Protein AF-A0A180FX32-F1 (afdb_monomer_lite)

Foldseek 3Di:
DWQFFFFFDDPDDDDGDGDDDGDDPVCNVVVVVVCVVVSGTGDGDDPDDCVVVLNQDDDDDDDPDDPPPDDCPLLVQLCVVDPDDADPVLVVVLVVLCLLQDPPVQCVCVCPPPNNPSVVVVCVVVVHDPVVVSVVDSDRGDDPPDDPPNCVVVSVSSSCSSCVVVVVVVVVVVVVVVVVVPD

InterPro domains:
  IPR000330 SNF2, N-terminal domain [PF00176] (89-163)
  IPR027417 P-loop containing nucleoside triphosphate hydrolase [SSF52540] (73-163)
  IPR038718 SNF2-like, N-terminal domain superfamily [G3DSA:3.40.50.10810] (70-171)

Sequence (183 aa):
MKIKAFVVTLPGDQLELRGCVFSRHKNVSLVKNAFEAAHVELTPIWNYNPSLFFEIPHLTFNHVGDDGIAQEDWLAPALRQCWTNLKPHQLTALRFLRNNESPNNDPVLVWNHPINAWLHPLIHQAGINPTSNLMASRCRGSILADDMGLGKTLTTLAYILATNDAAVDYYWADWTHQSAATL

Secondary structure (DSSP, 8-state):
-PPPP-----SSS-----------GGGHHHHHHHHHHTT------TT--GGGTTT-----------------TTTHHHHHH-SSPPPHHHHHHHHHHHHHHSTT--HHHHHTSGGGTTHHHHHHHTT--HHHHHTT---------PPTTS-HHHHHHHHHHHTHHHHHHHHHHHHHHHHHTT-

Radius of gyration: 23.41 Å; chains: 1; bounding box: 74×32×56 Å

Organism: Puccinia triticina (isolate 1-1 / race 1 (BBBD)) (NCBI:txid630390)

Structure (mmCIF, N/CA/C/O backbone):
data_AF-A0A180FX32-F1
#
_entry.id   AF-A0A180FX32-F1
#
loop_
_atom_site.group_PDB
_atom_site.id
_atom_site.type_symbol
_atom_site.label_atom_id
_atom_site.label_alt_id
_atom_site.label_comp_id
_atom_site.label_asym_id
_atom_site.label_entity_id
_atom_site.label_seq_id
_atom_site.pdbx_PDB_ins_code
_atom_site.Cartn_x
_atom_site.Cartn_y
_atom_site.Cartn_z
_atom_site.occupancy
_atom_site.B_iso_or_equiv
_atom_site.auth_seq_id
_atom_site.auth_comp_id
_atom_site.auth_asym_id
_atom_site.auth_atom_id
_atom_site.pdbx_PDB_model_num
ATOM 1 N N . MET A 1 1 ? -16.092 9.683 5.309 1.00 36.22 1 MET A N 1
ATOM 2 C CA . MET A 1 1 ? -17.131 9.048 6.127 1.00 36.22 1 MET A CA 1
ATOM 3 C C . MET A 1 1 ? -16.538 7.829 6.796 1.00 36.22 1 MET A C 1
ATOM 5 O O . MET A 1 1 ? -15.943 6.99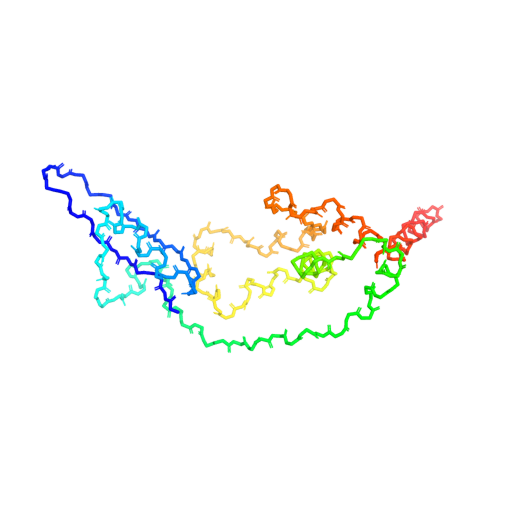2 6.131 1.00 36.22 1 MET A O 1
ATOM 9 N N . LYS A 1 2 ? -16.629 7.865 8.124 1.00 40.59 2 LYS A N 1
ATOM 10 C CA . LYS A 1 2 ? -15.973 7.043 9.142 1.00 40.59 2 LYS A CA 1
ATOM 11 C C . LYS A 1 2 ? -16.756 5.743 9.357 1.00 40.59 2 LYS A C 1
ATOM 13 O O . LYS A 1 2 ? -17.984 5.782 9.251 1.00 40.59 2 LYS A O 1
ATOM 18 N N . ILE A 1 3 ? -16.086 4.645 9.712 1.00 31.09 3 ILE A N 1
ATOM 19 C CA . ILE A 1 3 ? -16.775 3.517 10.350 1.00 31.09 3 ILE A CA 1
ATOM 20 C C . ILE A 1 3 ? -16.848 3.754 11.855 1.00 31.09 3 ILE A C 1
ATOM 22 O O . ILE A 1 3 ? -15.947 4.319 12.469 1.00 31.09 3 ILE A O 1
ATOM 26 N N . LYS A 1 4 ? -18.029 3.430 12.367 1.00 51.41 4 LYS A N 1
ATOM 27 C CA . LYS A 1 4 ? -18.572 3.721 13.685 1.00 51.41 4 LYS A CA 1
ATOM 28 C C . LYS A 1 4 ? -18.379 2.483 14.572 1.00 51.41 4 LYS A C 1
ATOM 30 O O . LYS A 1 4 ? -18.308 1.370 14.060 1.00 51.41 4 LYS A O 1
ATOM 35 N N . ALA A 1 5 ? -18.288 2.703 15.877 1.00 36.97 5 ALA A N 1
ATOM 36 C CA . ALA A 1 5 ? -18.379 1.667 16.907 1.00 36.97 5 ALA A CA 1
ATOM 37 C C . ALA A 1 5 ? -19.844 1.397 17.234 1.00 36.97 5 ALA A C 1
ATOM 39 O O . ALA A 1 5 ? -20.673 2.244 16.912 1.00 36.97 5 ALA A O 1
ATOM 40 N N . PHE A 1 6 ? -20.126 0.213 17.776 1.00 52.12 6 PHE A N 1
ATOM 41 C CA . PHE A 1 6 ? -21.312 -0.541 17.417 1.00 52.12 6 PHE A CA 1
ATOM 42 C C . PHE A 1 6 ? -21.497 -1.743 18.394 1.00 52.12 6 PHE A C 1
ATOM 44 O O . PHE A 1 6 ? -20.582 -2.552 18.514 1.00 52.12 6 PHE A O 1
ATOM 51 N N . VAL A 1 7 ? -22.612 -1.802 19.148 1.00 39.22 7 VAL A N 1
ATOM 52 C CA . VAL A 1 7 ? -22.962 -2.807 20.185 1.00 39.22 7 VAL A CA 1
ATOM 53 C C . VAL A 1 7 ? -23.767 -3.942 19.562 1.00 39.22 7 VAL A C 1
ATOM 55 O O . VAL A 1 7 ? -24.756 -3.692 18.883 1.00 39.22 7 VAL A O 1
ATOM 58 N N . VAL A 1 8 ? -23.359 -5.178 19.840 1.00 37.59 8 VAL A N 1
ATOM 59 C CA . VAL A 1 8 ? -24.012 -6.396 19.355 1.00 37.59 8 VAL A CA 1
ATOM 60 C C . VAL A 1 8 ? -24.679 -7.080 20.536 1.00 37.59 8 VAL A C 1
ATOM 62 O O . VAL A 1 8 ? -23.991 -7.578 21.425 1.00 37.59 8 VAL A O 1
ATOM 65 N N . THR A 1 9 ? -26.009 -7.111 20.545 1.00 40.19 9 THR A N 1
ATOM 66 C CA . THR A 1 9 ? -26.794 -7.837 21.550 1.00 40.19 9 THR A CA 1
ATOM 67 C C . THR A 1 9 ? -27.300 -9.154 20.966 1.00 40.19 9 THR A C 1
ATOM 69 O O . THR A 1 9 ? -28.210 -9.163 20.142 1.00 40.19 9 THR A O 1
ATOM 72 N N . LEU A 1 10 ? -26.724 -10.277 21.402 1.00 42.38 10 LEU A N 1
ATOM 73 C CA . LEU A 1 10 ? -27.313 -11.606 21.209 1.00 42.38 10 LEU A CA 1
ATOM 74 C C . LEU A 1 10 ? -28.144 -11.962 22.454 1.00 42.38 10 LEU A C 1
ATOM 76 O O . LEU A 1 10 ? -27.667 -11.756 23.573 1.00 42.38 10 LEU A O 1
ATOM 80 N N . PRO A 1 11 ? -29.384 -12.462 22.304 1.00 39.50 11 PRO A N 1
ATOM 81 C CA . PRO A 1 11 ? -30.218 -12.786 23.448 1.00 39.50 11 PRO A CA 1
ATOM 82 C C . PRO A 1 11 ? -29.753 -14.102 24.086 1.00 39.50 11 PRO A C 1
ATOM 84 O O . PRO A 1 11 ? -29.877 -15.161 23.476 1.00 39.50 11 PRO A O 1
ATOM 87 N N . GLY A 1 12 ? -29.259 -14.015 25.325 1.00 48.00 12 GLY A N 1
ATOM 88 C CA . GLY A 1 12 ? -28.945 -15.157 26.192 1.00 48.00 12 GLY A CA 1
ATOM 89 C C . GLY A 1 12 ? -27.476 -15.211 26.623 1.00 48.00 12 GLY A C 1
ATOM 90 O O . GLY A 1 12 ? -26.639 -15.719 25.891 1.00 48.00 12 GLY A O 1
ATOM 91 N N . ASP A 1 13 ? -27.200 -14.712 27.830 1.00 47.56 13 ASP A N 1
ATOM 92 C CA . ASP A 1 13 ? -25.991 -14.928 28.644 1.00 47.56 13 ASP A CA 1
ATOM 93 C C . ASP A 1 13 ? -24.632 -14.369 28.161 1.00 47.56 13 ASP A C 1
ATOM 95 O O . ASP A 1 13 ? -23.732 -15.062 27.698 1.00 47.56 13 ASP A O 1
ATOM 99 N N . GLN A 1 14 ? -24.491 -13.056 28.389 1.00 50.66 14 GLN A N 1
ATOM 100 C CA . GLN A 1 14 ? -23.321 -12.332 28.926 1.00 50.66 14 GLN A CA 1
ATOM 101 C C . GLN A 1 14 ? -21.895 -12.815 28.565 1.00 50.66 14 GLN A C 1
ATOM 103 O O . GLN A 1 14 ? -21.077 -13.133 29.427 1.00 50.66 14 GLN A O 1
ATOM 108 N N . LEU A 1 15 ? -21.525 -12.684 27.291 1.00 46.53 15 LEU A N 1
ATOM 109 C CA . LEU A 1 15 ? -20.145 -12.371 26.899 1.00 46.53 15 LEU A CA 1
ATOM 110 C C . LEU A 1 15 ? -20.157 -11.132 25.996 1.00 46.53 15 LEU A C 1
ATOM 112 O O . LEU A 1 15 ? -20.567 -11.191 24.840 1.00 46.53 15 LEU A O 1
ATOM 116 N N . GLU A 1 16 ? -19.719 -9.991 26.535 1.00 50.28 16 GLU A N 1
ATOM 117 C CA . GLU A 1 16 ? -19.599 -8.737 25.785 1.00 50.28 16 GLU A CA 1
ATOM 118 C C . GLU A 1 16 ? -18.213 -8.630 25.137 1.00 50.28 16 GLU A C 1
ATOM 120 O O . GLU A 1 16 ? -17.226 -8.301 25.799 1.00 50.28 16 GLU A O 1
ATOM 125 N N . LEU A 1 17 ? -18.132 -8.859 23.825 1.00 48.22 17 LEU A N 1
ATOM 126 C CA . LEU A 1 17 ? -16.935 -8.541 23.049 1.00 48.22 17 LEU A CA 1
ATOM 127 C C . LEU A 1 17 ? -17.028 -7.106 22.516 1.00 48.22 17 LEU A C 1
ATOM 129 O O . LEU A 1 17 ? -17.933 -6.769 21.756 1.00 48.22 17 LEU A O 1
ATOM 133 N N . ARG A 1 18 ? -16.068 -6.257 22.897 1.00 55.56 18 ARG A N 1
ATOM 134 C CA . ARG A 1 18 ? -15.977 -4.854 22.463 1.00 55.56 18 ARG A CA 1
ATOM 135 C C . ARG A 1 18 ? -14.843 -4.705 21.451 1.00 55.56 18 ARG A C 1
ATOM 137 O O . ARG A 1 18 ? -13.711 -5.077 21.745 1.00 55.56 18 ARG A O 1
ATOM 144 N N . GLY A 1 19 ? -15.134 -4.159 20.269 1.00 54.41 19 GLY A N 1
ATOM 145 C CA . GLY A 1 19 ? -14.153 -4.015 19.189 1.00 54.41 19 GLY A CA 1
ATOM 146 C C . GLY A 1 19 ? -14.403 -2.809 18.282 1.00 54.41 19 GLY A C 1
ATOM 147 O O . GLY A 1 19 ? -15.488 -2.229 18.273 1.00 54.41 19 GLY A O 1
ATOM 148 N N . CYS A 1 20 ? -13.380 -2.434 17.512 1.00 62.94 20 CYS A N 1
ATOM 149 C CA . CYS A 1 20 ? -13.407 -1.319 16.562 1.00 62.94 20 CYS A CA 1
ATOM 150 C C . CYS A 1 20 ? -13.238 -1.834 15.126 1.00 62.94 20 CYS A C 1
ATOM 152 O O . CYS A 1 20 ? -12.420 -2.718 14.879 1.00 62.94 20 CYS A O 1
ATOM 154 N N . VAL A 1 21 ? -13.964 -1.249 14.167 1.00 58.97 21 VAL A N 1
ATOM 155 C CA . VAL A 1 21 ? -13.883 -1.608 12.740 1.00 58.97 21 VAL A CA 1
ATOM 156 C C . VAL A 1 21 ? -13.430 -0.397 11.928 1.00 58.97 21 VAL A C 1
ATOM 158 O O . VAL A 1 21 ? -13.996 0.689 12.044 1.00 58.97 21 VAL A O 1
ATOM 161 N N . PHE A 1 22 ? -12.427 -0.583 11.070 1.00 62.75 22 PHE A N 1
ATOM 162 C CA . PHE A 1 22 ? -11.861 0.468 10.224 1.00 62.75 22 PHE A CA 1
ATOM 163 C C . PHE A 1 22 ? -12.147 0.172 8.747 1.00 62.75 22 PHE A C 1
ATOM 165 O O . PHE A 1 22 ? -11.879 -0.927 8.268 1.00 62.75 22 PHE A O 1
ATOM 172 N N . SER A 1 23 ? -12.647 1.153 7.986 1.00 57.25 23 SER A N 1
ATOM 173 C CA . SER A 1 23 ? -12.693 1.046 6.521 1.00 57.25 23 SER A CA 1
ATOM 174 C C . SER A 1 23 ? -12.473 2.372 5.812 1.00 57.25 23 SER A C 1
ATOM 176 O O . SER A 1 23 ? -12.632 3.461 6.366 1.00 57.25 23 SER A O 1
ATOM 178 N N . ARG A 1 24 ? -12.203 2.261 4.508 1.00 56.56 24 ARG A N 1
ATOM 179 C CA . ARG A 1 24 ? -12.258 3.384 3.569 1.00 56.56 24 ARG A CA 1
ATOM 180 C C . ARG A 1 24 ? -13.696 3.891 3.419 1.00 56.56 24 ARG A C 1
ATOM 182 O O . ARG A 1 24 ? -14.629 3.088 3.379 1.00 56.56 24 ARG A O 1
ATOM 189 N N . HIS A 1 25 ? -13.853 5.206 3.236 1.00 59.00 25 HIS A N 1
ATOM 190 C CA . HIS A 1 25 ? -15.152 5.879 3.062 1.00 59.00 25 HIS A CA 1
ATOM 191 C C . HIS A 1 25 ? -16.031 5.217 2.000 1.00 59.00 25 HIS A C 1
ATOM 193 O O . HIS A 1 25 ? -17.223 5.005 2.222 1.00 59.00 25 HIS A O 1
ATOM 199 N N . LYS A 1 26 ? -15.454 4.908 0.838 1.00 57.31 26 LYS A N 1
ATOM 200 C CA . LYS A 1 26 ? -16.185 4.338 -0.298 1.00 57.31 26 LYS A CA 1
ATOM 201 C C . LYS A 1 26 ? -16.815 2.969 -0.012 1.00 57.31 26 LYS A C 1
ATOM 203 O O . LYS A 1 26 ? -17.743 2.580 -0.702 1.00 57.31 26 LYS A O 1
ATOM 208 N N . ASN A 1 27 ? -16.362 2.280 1.037 1.00 68.81 27 ASN A N 1
ATOM 209 C CA . ASN A 1 27 ? -16.795 0.923 1.365 1.00 68.81 27 ASN A CA 1
ATOM 210 C C . ASN A 1 27 ? -17.745 0.864 2.573 1.00 68.81 27 ASN A C 1
ATOM 212 O O . ASN A 1 27 ? -18.093 -0.228 3.002 1.00 68.81 27 ASN A O 1
ATOM 216 N N . VAL A 1 28 ? -18.174 2.001 3.138 1.00 69.44 28 VAL A N 1
ATOM 217 C CA . VAL A 1 28 ? -18.987 2.008 4.373 1.00 69.44 28 VAL A CA 1
ATOM 218 C C . VAL A 1 28 ? -20.291 1.226 4.210 1.00 69.44 28 VAL A C 1
ATOM 220 O O . VAL A 1 28 ? -20.643 0.455 5.098 1.00 69.44 28 VAL A O 1
ATOM 223 N N . SER A 1 29 ? -20.997 1.395 3.090 1.00 72.25 29 SER A N 1
ATOM 224 C CA . SER A 1 29 ? -22.246 0.668 2.831 1.00 72.25 29 SER A CA 1
ATOM 225 C C . SER A 1 29 ? -22.007 -0.838 2.734 1.00 72.25 29 SER A C 1
ATOM 227 O O . SER A 1 29 ? -22.746 -1.615 3.320 1.00 72.25 29 SER A O 1
ATOM 229 N N . LEU A 1 30 ? -20.920 -1.246 2.073 1.00 78.31 30 LEU A N 1
ATOM 230 C CA . LEU A 1 30 ? -20.538 -2.652 1.951 1.00 78.31 30 LEU A CA 1
ATOM 231 C C . LEU A 1 30 ? -20.214 -3.270 3.316 1.00 78.31 30 LEU A C 1
ATOM 233 O O . LEU A 1 30 ? -20.668 -4.371 3.604 1.00 78.31 30 LEU A O 1
ATOM 237 N N . VAL A 1 31 ? -19.482 -2.552 4.174 1.00 75.12 31 VAL A N 1
ATOM 238 C CA . VAL A 1 31 ? -19.169 -3.038 5.525 1.00 75.12 31 VAL A CA 1
ATOM 239 C C . VAL A 1 31 ? -20.432 -3.137 6.374 1.00 75.12 31 VAL A C 1
ATOM 241 O O . VAL A 1 31 ? -20.641 -4.159 7.010 1.00 75.12 31 VAL A O 1
ATOM 244 N N . LYS A 1 32 ? -21.316 -2.134 6.351 1.00 74.19 32 LYS A N 1
ATOM 245 C CA . LYS A 1 32 ? -22.591 -2.222 7.080 1.00 74.19 32 LYS A CA 1
ATOM 246 C C . LYS A 1 32 ? -23.414 -3.433 6.650 1.00 74.19 32 LYS A C 1
ATOM 248 O O . LYS A 1 32 ? -23.836 -4.194 7.510 1.00 74.19 32 LYS A O 1
ATOM 253 N N . ASN A 1 33 ? -23.560 -3.639 5.343 1.00 78.94 33 ASN A N 1
ATOM 254 C CA . ASN A 1 33 ? -24.322 -4.761 4.805 1.00 78.94 33 ASN A CA 1
ATOM 255 C C . ASN A 1 33 ? -23.706 -6.113 5.200 1.00 78.94 33 ASN A C 1
ATOM 257 O O . ASN A 1 33 ? -24.437 -7.051 5.487 1.00 78.94 33 ASN A O 1
ATOM 261 N N . ALA A 1 34 ? -22.374 -6.223 5.239 1.00 78.62 34 ALA A N 1
ATOM 262 C CA . ALA A 1 34 ? -21.695 -7.454 5.647 1.00 78.62 34 ALA A CA 1
ATOM 263 C C . ALA A 1 34 ? -21.938 -7.799 7.126 1.00 78.62 34 ALA A C 1
ATOM 265 O O . ALA A 1 34 ? -22.139 -8.963 7.462 1.00 78.62 34 ALA A O 1
ATOM 266 N N . PHE A 1 35 ? -21.946 -6.796 8.005 1.00 77.44 35 PHE A N 1
ATOM 267 C CA . PHE A 1 35 ? -22.226 -6.989 9.429 1.00 77.44 35 PHE A CA 1
ATOM 268 C C . PHE A 1 35 ? -23.710 -7.262 9.693 1.00 77.44 35 PHE A C 1
ATOM 270 O O . PHE A 1 35 ? -24.033 -8.151 10.474 1.00 77.44 35 PHE A O 1
ATOM 277 N N . GLU A 1 36 ? -24.606 -6.574 8.983 1.00 78.44 36 GLU A N 1
ATOM 278 C CA . GLU A 1 36 ? -26.043 -6.858 9.013 1.00 78.44 36 GLU A CA 1
ATOM 279 C C . GLU A 1 36 ? -26.339 -8.294 8.552 1.00 78.44 36 GLU A C 1
ATOM 281 O O . GLU A 1 36 ? -27.074 -9.015 9.222 1.00 78.44 36 GLU A O 1
ATOM 286 N N . ALA A 1 37 ? -25.687 -8.754 7.477 1.00 80.69 37 ALA A N 1
ATOM 287 C CA . ALA A 1 37 ? -25.787 -10.133 6.997 1.00 80.69 37 ALA A CA 1
ATOM 288 C C . ALA A 1 37 ? -25.242 -11.169 7.996 1.00 80.69 37 ALA A C 1
ATOM 290 O O . ALA A 1 37 ? -25.684 -12.314 7.997 1.00 80.69 37 ALA A O 1
ATOM 291 N N . ALA A 1 38 ? -24.299 -10.775 8.854 1.00 78.12 38 ALA A N 1
ATOM 292 C CA . ALA A 1 38 ? -23.780 -11.608 9.935 1.00 78.12 38 ALA A CA 1
ATOM 293 C C . ALA A 1 38 ? -24.625 -11.523 11.222 1.00 78.12 38 ALA A C 1
ATOM 295 O O . ALA A 1 38 ? -24.241 -12.105 12.234 1.00 78.12 38 ALA A O 1
ATOM 296 N N . HIS A 1 39 ? -25.751 -10.796 11.202 1.00 75.75 39 HIS A N 1
ATOM 297 C CA . HIS A 1 39 ? -26.576 -10.488 12.377 1.00 75.75 39 HIS A CA 1
ATOM 298 C C . HIS A 1 39 ? -25.795 -9.801 13.509 1.00 75.75 39 HIS A C 1
ATOM 300 O O . HIS A 1 39 ? -26.107 -9.948 14.690 1.00 75.75 39 HIS A O 1
ATOM 306 N N . VAL A 1 40 ? -24.769 -9.032 13.143 1.00 71.94 40 VAL A N 1
ATOM 307 C CA . VAL A 1 40 ? -23.922 -8.283 14.068 1.00 71.94 40 VAL A CA 1
ATOM 308 C C . VAL A 1 40 ? -24.424 -6.846 14.104 1.00 71.94 40 VAL A C 1
ATOM 310 O O . VAL A 1 40 ? -24.219 -6.078 13.161 1.00 71.94 40 VAL A O 1
ATOM 313 N N . GLU A 1 41 ? -25.118 -6.486 15.185 1.00 68.31 41 GLU A N 1
ATOM 314 C CA . GLU A 1 41 ? -25.671 -5.145 15.331 1.00 68.31 41 GLU A CA 1
ATOM 315 C C . GLU A 1 41 ? -24.580 -4.094 15.483 1.00 68.31 41 GLU A C 1
ATOM 317 O O . GLU A 1 41 ? -23.569 -4.240 16.171 1.00 68.31 41 GLU A O 1
ATOM 322 N N . LEU A 1 42 ? -24.834 -2.992 14.796 1.00 62.66 42 LEU A N 1
ATOM 323 C CA . LEU A 1 42 ? -23.947 -1.879 14.734 1.00 62.66 42 LEU A CA 1
ATOM 324 C C . LEU A 1 42 ? -24.620 -0.612 15.351 1.00 62.66 42 LEU A C 1
ATOM 326 O O . LEU A 1 42 ? -25.277 0.139 14.632 1.00 62.66 42 LEU A O 1
ATOM 330 N N . THR A 1 43 ? -24.397 -0.296 16.653 1.00 58.78 43 THR A N 1
ATOM 331 C CA . THR A 1 43 ? -24.856 0.965 17.365 1.00 58.78 43 THR A CA 1
ATOM 332 C C . THR A 1 43 ? -23.870 2.172 17.584 1.00 58.78 43 THR A C 1
ATOM 334 O O . THR A 1 43 ? -22.905 2.056 18.344 1.00 58.78 43 THR A O 1
ATOM 337 N N . PRO A 1 44 ? -24.024 3.339 16.922 1.00 58.97 44 PRO A N 1
ATOM 338 C CA . PRO A 1 44 ? -23.025 4.418 16.984 1.00 58.97 44 PRO A CA 1
ATOM 339 C C . PRO A 1 44 ? -22.820 4.952 18.410 1.00 58.97 44 PRO A C 1
ATOM 341 O O . PRO A 1 44 ? -23.797 5.203 19.108 1.00 58.97 44 PRO A O 1
ATOM 344 N N . ILE A 1 45 ? -21.573 5.222 18.815 1.00 57.78 45 ILE A N 1
ATOM 345 C CA . ILE A 1 45 ? -21.294 5.911 20.088 1.00 57.78 45 ILE A CA 1
ATOM 346 C C . ILE A 1 45 ? -21.716 7.380 19.970 1.00 57.78 45 ILE A C 1
ATOM 348 O O . ILE A 1 45 ? -21.095 8.170 19.253 1.00 57.78 45 ILE A O 1
ATOM 352 N N . TRP A 1 46 ? -22.788 7.738 20.672 1.00 48.78 46 TRP A N 1
ATOM 353 C CA . TRP A 1 46 ? -23.216 9.123 20.854 1.00 48.78 46 TRP A CA 1
ATOM 354 C C . TRP A 1 46 ? -22.235 9.860 21.780 1.00 48.78 46 TRP A C 1
ATOM 356 O O . TRP A 1 46 ? -21.772 9.284 22.760 1.00 48.78 46 TRP A O 1
ATOM 366 N N . ASN A 1 47 ? -21.919 11.125 21.479 1.00 60.19 47 ASN A N 1
ATOM 367 C CA . ASN A 1 47 ? -20.957 11.948 22.235 1.00 60.19 47 ASN A CA 1
ATOM 368 C C . ASN A 1 47 ? -19.548 11.344 22.347 1.00 60.19 47 ASN A C 1
ATOM 370 O O . ASN A 1 47 ? -18.961 11.294 23.428 1.00 60.19 47 ASN A O 1
ATOM 374 N N . TYR A 1 48 ? -18.991 10.896 21.221 1.00 63.44 48 TYR A N 1
ATOM 375 C CA . TYR A 1 48 ? -17.609 10.430 21.178 1.00 63.44 48 TYR A CA 1
ATOM 376 C C . TYR A 1 48 ? -16.644 11.482 21.736 1.00 63.44 48 TYR A C 1
ATOM 378 O O . TYR A 1 48 ? -16.535 12.592 21.211 1.00 63.44 48 TYR A O 1
ATOM 386 N N . ASN A 1 49 ? -15.918 11.092 22.776 1.00 68.00 49 ASN A N 1
ATOM 387 C CA . ASN A 1 49 ? -14.861 11.881 23.377 1.00 68.00 49 ASN A CA 1
ATOM 388 C C . ASN A 1 49 ? -13.525 11.158 23.137 1.00 68.00 49 ASN A C 1
ATOM 390 O O . ASN A 1 49 ? -13.317 10.114 23.754 1.00 68.00 49 ASN A O 1
ATOM 394 N N . PRO A 1 50 ? -12.627 11.681 22.277 1.00 68.06 50 PRO A N 1
ATOM 395 C CA . PRO A 1 50 ? -11.342 11.050 21.966 1.00 68.06 50 PRO A CA 1
ATOM 396 C C . PRO A 1 50 ? -10.534 10.644 23.204 1.00 68.06 50 PRO A C 1
ATOM 398 O O . PRO A 1 50 ? -9.931 9.576 23.203 1.00 68.06 50 PRO A O 1
ATOM 401 N N . SER A 1 51 ? -10.603 11.420 24.288 1.00 71.06 51 SER A N 1
ATOM 402 C CA . SER A 1 51 ? -9.892 11.111 25.538 1.00 71.06 51 SER A CA 1
ATOM 403 C C . SER A 1 51 ? -10.323 9.800 26.206 1.00 71.06 51 SER A C 1
ATOM 405 O O . SER A 1 51 ? -9.525 9.161 26.886 1.00 71.06 51 SER A O 1
ATOM 407 N N . LEU A 1 52 ? -11.553 9.335 25.966 1.00 69.38 52 LEU A N 1
ATOM 408 C CA . LEU A 1 52 ? -12.035 8.030 26.437 1.00 69.38 52 LEU A CA 1
ATOM 409 C C . LEU A 1 52 ? -11.638 6.875 25.502 1.00 69.38 52 LEU A C 1
ATOM 411 O O . LEU A 1 52 ? -11.809 5.710 25.853 1.00 69.38 52 LEU A O 1
ATOM 415 N N . PHE A 1 53 ? -11.120 7.189 24.313 1.00 67.06 53 PHE A N 1
ATOM 416 C CA . PHE A 1 53 ? -10.811 6.245 23.238 1.00 67.06 53 PHE A CA 1
ATOM 417 C C . PHE A 1 53 ? -9.387 6.446 22.713 1.00 67.06 53 PHE A C 1
ATOM 419 O O . PHE A 1 53 ? -9.160 6.474 21.504 1.00 67.06 53 PHE A O 1
ATOM 426 N N . PHE A 1 54 ? -8.424 6.577 23.629 1.00 67.50 54 PHE A N 1
ATOM 427 C CA . PHE A 1 54 ? -6.993 6.640 23.309 1.00 67.50 54 PHE A CA 1
ATOM 428 C C . PHE A 1 54 ? -6.625 7.767 22.331 1.00 67.50 54 PHE A C 1
ATOM 430 O O . PHE A 1 54 ? -5.749 7.600 21.489 1.00 67.50 54 PHE A O 1
ATOM 437 N N . GLU A 1 55 ? -7.321 8.903 22.411 1.00 69.75 55 GLU A N 1
ATOM 438 C CA . GLU A 1 55 ? -7.101 10.091 21.576 1.00 69.75 55 GLU A CA 1
ATOM 439 C C . GLU A 1 55 ? -7.282 9.860 20.068 1.00 69.75 55 GLU A C 1
ATOM 441 O O . GLU A 1 55 ? -6.843 10.668 19.249 1.00 69.75 55 GLU A O 1
ATOM 446 N N . ILE A 1 56 ? -7.967 8.783 19.667 1.00 66.81 56 ILE A N 1
ATOM 447 C CA . ILE A 1 56 ? -8.204 8.484 18.253 1.00 66.81 56 ILE A CA 1
ATOM 448 C C . ILE A 1 56 ? -9.112 9.584 17.663 1.00 66.81 56 ILE A C 1
ATOM 450 O O . ILE A 1 56 ? -10.264 9.733 18.088 1.00 66.81 56 ILE A O 1
ATOM 454 N N . PRO A 1 57 ? -8.658 10.378 16.675 1.00 62.16 57 PRO A N 1
ATOM 455 C CA . PRO A 1 57 ? -9.407 11.528 16.206 1.00 62.16 57 PRO A CA 1
ATOM 456 C C . PRO A 1 57 ? -10.493 11.143 15.203 1.00 62.16 57 PRO A C 1
ATOM 458 O O . PRO A 1 57 ? -10.395 10.222 14.389 1.00 62.16 57 PRO A O 1
ATOM 461 N N . HIS A 1 58 ? -11.542 11.952 15.196 1.00 59.41 58 HIS A N 1
ATOM 462 C CA . HIS A 1 58 ? -12.647 11.860 14.261 1.00 59.41 58 HIS A CA 1
ATOM 463 C C . HIS A 1 58 ? -12.305 12.530 12.914 1.00 59.41 58 HIS A C 1
ATOM 465 O O . HIS A 1 58 ? -12.793 13.614 12.608 1.00 59.41 58 HIS A O 1
ATOM 471 N N . LEU A 1 59 ? -11.565 11.850 12.035 1.00 54.44 59 LEU A N 1
ATOM 472 C CA . LEU A 1 59 ? -11.162 12.406 10.730 1.00 54.44 59 LEU A CA 1
ATOM 473 C C . LEU A 1 59 ? -12.240 12.316 9.629 1.00 54.44 59 LEU A C 1
ATOM 475 O O . LEU A 1 59 ? -12.731 11.239 9.279 1.00 54.44 59 LEU A O 1
ATOM 479 N N . THR A 1 60 ? -12.612 13.462 9.059 1.00 48.53 60 THR A N 1
ATOM 480 C CA . THR A 1 60 ? -13.361 13.593 7.795 1.00 48.53 60 THR A CA 1
ATOM 481 C C . THR A 1 60 ? -12.420 14.161 6.745 1.00 48.53 60 THR A C 1
ATOM 483 O O . THR A 1 60 ? -12.040 15.321 6.831 1.00 48.53 60 THR A O 1
ATOM 486 N N . PHE A 1 61 ? -12.042 13.348 5.761 1.00 49.03 61 PHE A N 1
ATOM 487 C CA . PHE A 1 61 ? -11.307 13.840 4.600 1.00 49.03 61 PHE A CA 1
ATOM 488 C C . PHE A 1 61 ? -12.279 14.511 3.639 1.00 49.03 61 PHE A C 1
ATOM 490 O O . PHE A 1 61 ? -13.210 13.862 3.156 1.00 49.03 61 PHE A O 1
ATOM 497 N N . ASN A 1 62 ? -12.034 15.787 3.353 1.00 41.22 62 ASN A N 1
ATOM 498 C CA . ASN A 1 62 ? -12.404 16.340 2.062 1.00 41.22 62 ASN A CA 1
ATOM 499 C C . ASN A 1 62 ? -11.422 15.753 1.052 1.00 41.22 62 ASN A C 1
ATOM 501 O O . ASN A 1 62 ? -10.218 15.724 1.308 1.00 41.22 62 ASN A O 1
ATOM 505 N N . HIS A 1 63 ? -11.955 15.213 -0.040 1.00 39.34 63 HIS A N 1
ATOM 506 C CA . HIS A 1 63 ? -11.167 14.714 -1.157 1.00 39.34 63 HIS A CA 1
ATOM 507 C C . HIS A 1 63 ? -10.151 15.787 -1.570 1.00 39.34 63 HIS A C 1
ATOM 509 O O . HIS A 1 63 ? -10.538 16.831 -2.088 1.00 39.34 63 HIS A O 1
ATOM 515 N N . VAL A 1 64 ? -8.862 15.534 -1.337 1.00 38.91 64 VAL A N 1
ATOM 516 C CA . VAL A 1 64 ? -7.836 16.119 -2.200 1.00 38.91 64 VAL A CA 1
ATOM 517 C C . VAL A 1 64 ? -7.951 15.365 -3.520 1.00 38.91 64 VAL A C 1
ATOM 519 O O . VAL A 1 64 ? -8.224 14.160 -3.521 1.00 38.91 64 VAL A O 1
ATOM 522 N N . GLY A 1 65 ? -7.930 16.143 -4.598 1.00 35.75 65 GLY A N 1
ATOM 523 C CA . GLY A 1 65 ? -8.433 15.792 -5.914 1.00 35.75 65 GLY A CA 1
ATOM 524 C C . GLY A 1 65 ? -7.928 14.467 -6.460 1.00 35.75 65 GLY A C 1
ATOM 525 O O . GLY A 1 65 ? -6.871 13.962 -6.099 1.00 35.75 65 GLY A O 1
ATOM 526 N N . ASP A 1 66 ? -8.754 13.930 -7.349 1.00 39.66 66 ASP A N 1
ATOM 527 C CA . ASP A 1 66 ? -8.341 13.067 -8.442 1.00 39.66 66 ASP A CA 1
ATOM 528 C C . ASP A 1 66 ? -7.047 13.638 -9.045 1.00 39.66 66 ASP A C 1
ATOM 530 O O . ASP A 1 66 ? -7.079 14.659 -9.736 1.00 39.66 66 ASP A O 1
ATOM 534 N N . ASP A 1 67 ? -5.901 13.048 -8.692 1.00 39.50 67 ASP A N 1
ATOM 535 C CA . ASP A 1 67 ? -4.640 13.314 -9.375 1.00 39.50 67 ASP A CA 1
ATOM 536 C C . ASP A 1 67 ? -4.845 12.814 -10.800 1.00 39.50 67 ASP A C 1
ATOM 538 O O . ASP A 1 67 ? -4.743 11.618 -11.096 1.00 39.50 67 ASP A O 1
ATOM 542 N N . GLY A 1 68 ? -5.226 13.755 -11.666 1.00 40.91 68 GLY A N 1
ATOM 543 C CA . GLY A 1 68 ? -5.339 13.541 -13.092 1.00 40.91 68 GLY A CA 1
ATOM 544 C C . GLY A 1 68 ? -4.103 12.794 -13.565 1.00 40.91 68 GLY A C 1
ATOM 545 O O . GLY A 1 68 ? -2.980 13.121 -13.182 1.00 40.91 68 GLY A O 1
ATOM 546 N N . ILE A 1 69 ? -4.334 11.746 -14.352 1.00 47.69 69 ILE A N 1
ATOM 547 C CA . ILE A 1 69 ? -3.291 10.875 -14.879 1.00 47.69 69 ILE A CA 1
ATOM 548 C C . ILE A 1 69 ? -2.296 11.746 -15.653 1.00 47.69 69 ILE A C 1
ATOM 550 O O . ILE A 1 69 ? -2.534 12.088 -16.810 1.00 47.69 69 ILE A O 1
ATOM 554 N N . ALA A 1 70 ? -1.198 12.129 -15.000 1.00 50.53 70 ALA A N 1
ATOM 555 C CA . ALA A 1 70 ? -0.090 12.788 -15.659 1.00 50.53 70 ALA A CA 1
ATOM 556 C C . ALA A 1 70 ? 0.420 11.849 -16.755 1.00 50.53 70 ALA A C 1
ATOM 558 O O . ALA A 1 70 ? 0.500 10.634 -16.561 1.00 50.53 70 ALA A O 1
ATOM 559 N N . GLN A 1 71 ? 0.707 12.406 -17.926 1.00 53.59 71 GLN A N 1
ATOM 560 C CA . GLN A 1 71 ? 1.242 11.655 -19.050 1.00 53.59 71 GLN A CA 1
ATOM 561 C C . GLN A 1 71 ? 2.619 11.107 -18.645 1.00 53.59 71 GLN A C 1
ATOM 563 O O . GLN A 1 71 ? 3.526 11.857 -18.295 1.00 53.59 71 GLN A O 1
ATOM 568 N N . GLU A 1 72 ? 2.741 9.783 -18.575 1.00 67.69 72 GLU A N 1
ATOM 569 C CA . GLU A 1 72 ? 3.915 9.130 -17.993 1.00 67.69 72 GLU A CA 1
ATOM 570 C C . GLU A 1 72 ? 4.997 8.902 -19.044 1.00 67.69 72 GLU A C 1
ATOM 572 O O . GLU A 1 72 ? 5.162 7.796 -19.561 1.00 67.69 72 GLU A O 1
ATOM 577 N N . ASP A 1 73 ? 5.760 9.955 -19.334 1.00 71.62 73 ASP A N 1
ATOM 578 C CA . ASP A 1 73 ? 6.839 9.937 -20.332 1.00 71.62 73 ASP A CA 1
ATOM 579 C C . ASP A 1 73 ? 7.874 8.826 -20.080 1.00 71.62 73 ASP A C 1
ATOM 581 O O . ASP A 1 73 ? 8.433 8.257 -21.017 1.00 71.62 73 ASP A O 1
ATOM 585 N N . TRP A 1 74 ? 8.072 8.444 -18.816 1.00 81.62 74 TRP A N 1
ATOM 586 C CA . TRP A 1 74 ? 9.009 7.395 -18.408 1.00 81.62 74 TRP A CA 1
ATOM 587 C C . TRP A 1 74 ? 8.588 5.971 -18.804 1.00 81.62 74 TRP A C 1
ATOM 589 O O . TRP A 1 74 ? 9.440 5.096 -18.926 1.00 81.62 74 TRP A O 1
ATOM 599 N N . LEU A 1 75 ? 7.290 5.717 -18.999 1.00 83.25 75 LEU A N 1
ATOM 600 C CA . LEU A 1 75 ? 6.780 4.400 -19.402 1.00 83.25 75 LEU A CA 1
ATOM 601 C C . LEU A 1 75 ? 6.778 4.217 -20.916 1.00 83.25 75 LEU A C 1
ATOM 603 O O . LEU A 1 75 ? 6.743 3.084 -21.396 1.00 83.25 75 LEU A O 1
ATOM 607 N N . ALA A 1 76 ? 6.798 5.310 -21.680 1.00 82.44 76 ALA A N 1
ATOM 608 C CA . ALA A 1 76 ? 6.635 5.267 -23.127 1.00 82.44 76 ALA A CA 1
ATOM 609 C C . ALA A 1 76 ? 7.664 4.364 -23.844 1.00 82.44 76 ALA A C 1
ATOM 611 O O . ALA A 1 76 ? 7.248 3.605 -24.726 1.00 82.44 76 ALA A O 1
ATOM 612 N N . PRO A 1 77 ? 8.965 4.359 -23.483 1.00 81.44 77 PRO A N 1
ATOM 613 C CA . PRO A 1 77 ? 9.940 3.457 -24.099 1.00 81.44 77 PRO A CA 1
ATOM 614 C C . PRO A 1 77 ? 9.649 1.980 -23.809 1.00 81.44 77 PRO A C 1
ATOM 616 O O . PRO A 1 77 ? 9.709 1.155 -24.719 1.00 81.44 77 PRO A O 1
ATOM 619 N N . ALA A 1 78 ? 9.275 1.652 -22.570 1.00 80.44 78 ALA A N 1
ATOM 620 C CA . ALA A 1 78 ? 8.971 0.284 -22.159 1.00 80.44 78 ALA A CA 1
ATOM 621 C C . ALA A 1 78 ? 7.680 -0.235 -22.802 1.00 80.44 78 ALA A C 1
ATOM 623 O O . ALA A 1 78 ? 7.648 -1.352 -23.313 1.00 80.44 78 ALA A O 1
ATOM 624 N N . LEU A 1 79 ? 6.638 0.600 -22.869 1.00 82.19 79 LEU A N 1
ATOM 625 C CA . LEU A 1 79 ? 5.371 0.249 -23.513 1.00 82.19 79 LEU A CA 1
ATOM 626 C C . LEU A 1 79 ? 5.540 -0.060 -25.006 1.00 82.19 79 LEU A C 1
ATOM 628 O O . LEU A 1 79 ? 4.861 -0.946 -25.511 1.00 82.19 79 LEU A O 1
ATOM 632 N N . ARG A 1 80 ? 6.466 0.612 -25.706 1.00 83.44 80 ARG A N 1
ATOM 633 C CA . ARG A 1 80 ? 6.789 0.303 -27.114 1.00 83.44 80 ARG A CA 1
ATOM 634 C C . ARG A 1 80 ? 7.450 -1.065 -27.289 1.00 83.44 80 ARG A C 1
ATOM 636 O O . ARG A 1 80 ? 7.350 -1.648 -28.363 1.00 83.44 80 ARG A O 1
ATOM 643 N N . GLN A 1 81 ? 8.134 -1.559 -26.260 1.00 82.56 81 GLN A N 1
ATOM 644 C CA . GLN A 1 81 ? 8.793 -2.867 -26.268 1.00 82.56 81 GLN A CA 1
ATOM 645 C C . GLN A 1 81 ? 7.862 -3.984 -25.774 1.00 82.56 81 GLN A C 1
ATOM 647 O O . GLN A 1 81 ? 8.081 -5.156 -26.080 1.00 82.56 81 GLN A O 1
ATOM 652 N N . CYS A 1 82 ? 6.796 -3.646 -25.044 1.00 81.75 82 CYS A N 1
ATOM 653 C CA . CYS A 1 82 ? 5.778 -4.599 -24.620 1.00 81.75 82 CYS A CA 1
ATOM 654 C C . CYS A 1 82 ? 4.874 -5.007 -25.791 1.00 81.75 82 CYS A C 1
ATOM 656 O O . CYS A 1 82 ? 4.119 -4.207 -26.330 1.00 81.75 82 CYS A O 1
ATOM 658 N N . TRP A 1 83 ? 4.874 -6.295 -26.135 1.00 83.19 83 TRP A N 1
ATOM 659 C CA . TRP A 1 83 ? 3.975 -6.832 -27.168 1.00 83.19 83 TRP A CA 1
ATOM 660 C C . TRP A 1 83 ? 2.530 -6.980 -26.676 1.00 83.19 83 TRP A C 1
ATOM 662 O O . TRP A 1 83 ? 1.599 -7.093 -27.468 1.00 83.19 83 TRP A O 1
ATOM 672 N N . THR A 1 84 ? 2.336 -7.006 -25.356 1.00 86.00 84 THR A N 1
ATOM 673 C CA . THR A 1 84 ? 1.017 -7.087 -24.723 1.00 86.00 84 THR A CA 1
ATOM 674 C C . THR A 1 84 ? 0.635 -5.729 -24.153 1.00 86.00 84 THR A C 1
ATOM 676 O O . THR A 1 84 ? 1.379 -5.157 -23.358 1.00 86.00 84 THR A O 1
ATOM 679 N N . ASN A 1 85 ? -0.556 -5.247 -24.508 1.00 88.19 85 ASN A N 1
ATOM 680 C CA . ASN A 1 85 ? -1.100 -4.010 -23.957 1.00 88.19 85 ASN A CA 1
ATOM 681 C C . ASN A 1 85 ? -1.412 -4.171 -22.467 1.00 88.19 85 ASN A C 1
ATOM 683 O O . ASN A 1 85 ? -2.225 -5.019 -22.081 1.00 88.19 85 ASN A O 1
ATOM 687 N N . LEU A 1 86 ? -0.805 -3.319 -21.642 1.00 88.25 86 LEU A N 1
ATOM 688 C CA . LEU A 1 86 ? -1.070 -3.288 -20.209 1.00 88.25 86 LEU A CA 1
ATOM 689 C C . LEU A 1 86 ? -2.481 -2.772 -19.919 1.00 88.25 86 LEU A C 1
ATOM 691 O O . LEU A 1 86 ? -2.973 -1.829 -20.541 1.00 88.25 86 LEU A O 1
ATOM 695 N N . LYS A 1 87 ? -3.137 -3.396 -18.943 1.00 90.06 87 LYS A N 1
ATOM 696 C CA . LYS A 1 87 ? -4.440 -2.965 -18.433 1.00 90.06 87 LYS A CA 1
ATOM 697 C C . LYS A 1 87 ? -4.291 -1.771 -17.477 1.00 90.06 87 LYS A C 1
ATOM 699 O O . LYS A 1 87 ? -3.228 -1.607 -16.875 1.00 90.06 87 LYS A O 1
ATOM 704 N N . PRO A 1 88 ? -5.356 -0.977 -17.253 1.00 89.75 88 PRO A N 1
ATOM 705 C CA . PRO A 1 88 ? -5.302 0.186 -16.364 1.00 89.75 88 PRO A CA 1
ATOM 706 C C . PRO A 1 88 ? -4.768 -0.122 -14.959 1.00 89.75 88 PRO A C 1
ATOM 708 O O . PRO A 1 88 ? -3.939 0.622 -14.445 1.00 89.75 88 PRO A O 1
ATOM 711 N N . HIS A 1 89 ? -5.169 -1.249 -14.361 1.00 86.06 89 HIS A N 1
ATOM 712 C CA . HIS A 1 89 ? -4.685 -1.649 -13.036 1.00 86.06 89 HIS A CA 1
ATOM 713 C C . HIS A 1 89 ? -3.190 -1.995 -13.030 1.00 86.06 89 HIS A C 1
ATOM 715 O O . HIS A 1 89 ? -2.514 -1.735 -12.041 1.00 86.06 89 HIS A O 1
ATOM 721 N N . GLN A 1 90 ? -2.653 -2.512 -14.140 1.00 90.56 90 GLN A N 1
ATOM 722 C CA . GLN A 1 90 ? -1.219 -2.779 -14.282 1.00 90.56 90 GLN A CA 1
ATOM 723 C C . GLN A 1 90 ? -0.429 -1.471 -14.383 1.00 90.56 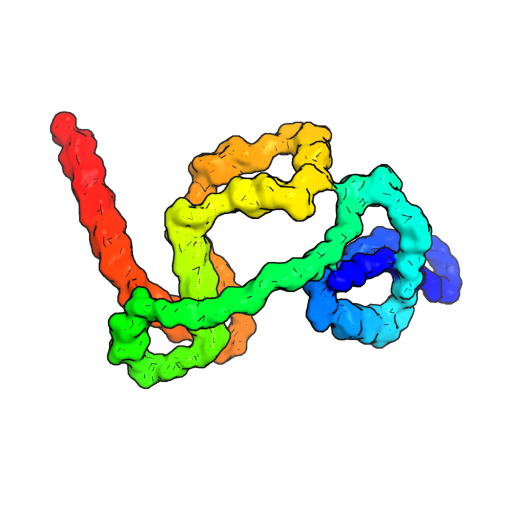90 GLN A C 1
ATOM 725 O O . GLN A 1 90 ? 0.627 -1.362 -13.773 1.00 90.56 90 GLN A O 1
ATOM 730 N N . LEU A 1 91 ? -0.961 -0.449 -15.065 1.00 89.81 91 LEU A N 1
ATOM 731 C CA . LEU A 1 91 ? -0.365 0.895 -15.077 1.00 89.81 91 LEU A CA 1
ATOM 732 C C . LEU A 1 91 ? -0.373 1.527 -13.675 1.00 89.81 91 LEU A C 1
ATOM 734 O O . LEU A 1 91 ? 0.621 2.104 -13.243 1.00 89.81 91 LEU A O 1
ATOM 738 N N . THR A 1 92 ? -1.466 1.366 -12.921 1.00 88.06 92 THR A N 1
ATOM 739 C CA . THR A 1 92 ? -1.518 1.792 -11.511 1.00 88.06 92 THR A CA 1
ATOM 740 C C . THR A 1 92 ? -0.487 1.052 -10.655 1.00 88.06 92 THR A C 1
ATOM 742 O O . THR A 1 92 ? 0.176 1.671 -9.825 1.00 88.06 92 THR A O 1
ATOM 745 N N . ALA A 1 93 ? -0.306 -0.252 -10.875 1.00 89.50 93 ALA A N 1
ATOM 746 C CA . ALA A 1 93 ? 0.713 -1.031 -10.184 1.00 89.50 93 ALA A CA 1
ATOM 747 C C . ALA A 1 93 ? 2.137 -0.559 -10.534 1.00 89.50 93 ALA A C 1
ATOM 749 O O . ALA A 1 93 ? 2.958 -0.424 -9.634 1.00 89.50 93 ALA A O 1
ATOM 750 N N . LEU A 1 94 ? 2.424 -0.214 -11.794 1.00 91.25 94 LEU A N 1
ATOM 751 C CA . LEU A 1 94 ? 3.720 0.356 -12.193 1.00 91.25 94 LEU A CA 1
ATOM 752 C C . LEU A 1 94 ? 4.038 1.669 -11.465 1.00 91.25 94 LEU A C 1
ATOM 754 O O . LEU A 1 94 ? 5.164 1.857 -11.005 1.00 91.25 94 LEU A O 1
ATOM 758 N N . ARG A 1 95 ? 3.044 2.550 -11.296 1.00 88.69 95 ARG A N 1
ATOM 759 C CA . ARG A 1 95 ? 3.185 3.775 -10.485 1.00 88.69 95 ARG A CA 1
ATOM 760 C C . ARG A 1 95 ? 3.501 3.470 -9.037 1.00 88.69 95 ARG A C 1
ATOM 762 O O . ARG A 1 95 ? 4.377 4.098 -8.454 1.00 88.69 95 ARG A O 1
ATOM 769 N N . PHE A 1 96 ? 2.784 2.510 -8.462 1.00 88.31 96 PHE A N 1
ATOM 770 C CA . PHE A 1 96 ? 3.013 2.076 -7.091 1.00 88.31 96 PHE A CA 1
ATOM 771 C C . PHE A 1 96 ? 4.449 1.569 -6.899 1.00 88.31 96 PHE A C 1
ATOM 773 O O . PHE A 1 96 ? 5.121 2.017 -5.973 1.00 88.31 96 PHE A O 1
ATOM 780 N N . LEU A 1 97 ? 4.940 0.716 -7.808 1.00 89.88 97 LEU A N 1
ATOM 781 C CA . LEU A 1 97 ? 6.320 0.221 -7.783 1.00 89.88 97 LEU A CA 1
ATOM 782 C C . LEU A 1 97 ? 7.330 1.377 -7.860 1.00 89.88 97 LEU A C 1
ATOM 784 O O . LEU A 1 97 ? 8.186 1.500 -6.985 1.00 89.88 97 LEU A O 1
ATOM 788 N N . ARG A 1 98 ? 7.169 2.278 -8.841 1.00 87.88 98 ARG A N 1
ATOM 789 C CA . ARG A 1 98 ? 8.061 3.433 -9.030 1.00 87.88 98 ARG A CA 1
ATOM 790 C C . ARG A 1 98 ? 8.087 4.357 -7.821 1.00 87.88 98 ARG A C 1
ATOM 792 O O . ARG A 1 98 ? 9.154 4.808 -7.416 1.00 87.88 98 ARG A O 1
ATOM 799 N N . ASN A 1 99 ? 6.925 4.658 -7.252 1.00 84.94 99 ASN A N 1
ATOM 800 C CA . ASN A 1 99 ? 6.833 5.542 -6.097 1.00 84.94 99 ASN A CA 1
ATOM 801 C C . ASN A 1 99 ? 7.542 4.936 -4.888 1.00 84.94 99 ASN A C 1
ATOM 803 O O . ASN A 1 99 ? 8.270 5.643 -4.205 1.00 84.94 99 ASN A O 1
ATOM 807 N N . ASN A 1 100 ? 7.398 3.634 -4.655 1.00 82.19 100 ASN A N 1
ATOM 808 C CA . ASN A 1 100 ? 8.023 2.977 -3.511 1.00 82.19 100 ASN A CA 1
ATOM 809 C C . ASN A 1 100 ? 9.542 2.816 -3.647 1.00 82.19 100 ASN A C 1
ATOM 811 O O . ASN A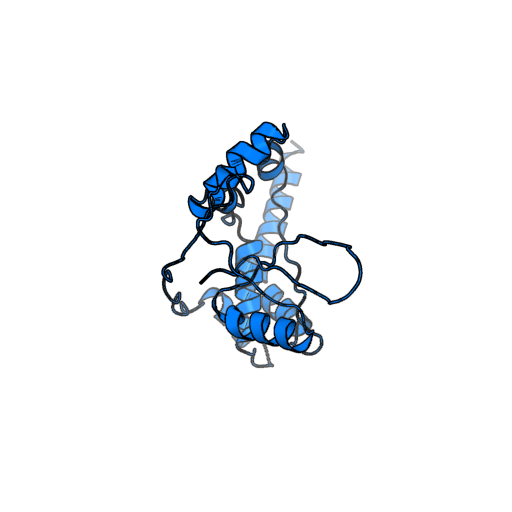 1 100 ? 10.243 2.807 -2.639 1.00 82.19 100 ASN A O 1
ATOM 815 N N . GLU A 1 101 ? 10.055 2.690 -4.869 1.00 83.38 101 GLU A N 1
ATOM 816 C CA . GLU A 1 101 ? 11.498 2.611 -5.130 1.00 83.38 101 GLU A CA 1
ATOM 817 C C . GLU A 1 101 ? 12.154 3.985 -5.319 1.00 83.38 101 GLU A C 1
ATOM 819 O O . GLU A 1 101 ? 13.383 4.098 -5.316 1.00 83.38 101 GLU A O 1
ATOM 824 N N . SER A 1 102 ? 11.346 5.042 -5.437 1.00 78.81 102 SER A N 1
ATOM 825 C CA . SER A 1 102 ? 11.829 6.411 -5.546 1.00 78.81 102 SER A CA 1
ATOM 826 C C . SER A 1 102 ? 12.570 6.832 -4.273 1.00 78.81 102 SER A C 1
ATOM 828 O O . SER A 1 102 ? 12.048 6.676 -3.165 1.00 78.81 102 SER A O 1
ATOM 830 N N . PRO A 1 103 ? 13.750 7.468 -4.395 1.00 72.12 103 PRO A N 1
ATOM 831 C CA . PRO A 1 103 ? 14.474 8.007 -3.244 1.00 72.12 103 PRO A CA 1
ATOM 832 C C . PRO A 1 103 ? 13.700 9.113 -2.506 1.00 72.12 103 PRO A C 1
ATOM 834 O O . PRO A 1 103 ? 14.052 9.431 -1.368 1.00 72.12 103 PRO A O 1
ATOM 837 N N . ASN A 1 104 ? 12.660 9.669 -3.139 1.00 69.50 104 ASN A N 1
ATOM 838 C CA . ASN A 1 104 ? 11.818 10.741 -2.610 1.00 69.50 104 ASN A CA 1
ATOM 839 C C . ASN A 1 104 ? 10.624 10.234 -1.786 1.00 69.50 104 ASN A C 1
ATOM 841 O O . ASN A 1 104 ? 9.888 11.049 -1.233 1.00 69.50 104 ASN A O 1
ATOM 845 N N . ASN A 1 105 ? 10.404 8.918 -1.700 1.00 72.00 105 ASN A N 1
ATOM 846 C CA . ASN A 1 105 ? 9.372 8.359 -0.834 1.00 72.00 105 ASN A CA 1
ATOM 847 C C . ASN A 1 105 ? 9.880 8.325 0.607 1.00 72.00 105 ASN A C 1
ATOM 849 O O . ASN A 1 105 ? 10.455 7.336 1.061 1.00 72.00 105 ASN A O 1
ATOM 853 N N . ASP A 1 106 ? 9.732 9.451 1.299 1.00 73.50 106 ASP A N 1
ATOM 854 C CA . ASP A 1 106 ? 10.137 9.578 2.689 1.00 73.50 106 ASP A CA 1
ATOM 855 C C . ASP A 1 106 ? 8.990 9.128 3.615 1.00 73.50 106 ASP A C 1
ATOM 857 O O . ASP A 1 106 ? 7.988 9.841 3.748 1.00 73.50 106 ASP A O 1
ATOM 861 N N . PRO A 1 107 ? 9.100 7.966 4.288 1.00 72.69 107 PRO A N 1
ATOM 862 C CA . PRO A 1 107 ? 8.064 7.490 5.202 1.00 72.69 107 PRO A CA 1
ATOM 863 C C . PRO A 1 107 ? 7.870 8.426 6.408 1.00 72.69 107 PRO A C 1
ATOM 865 O O . PRO A 1 107 ? 6.821 8.396 7.057 1.00 72.69 107 PRO A O 1
ATOM 868 N N . VAL A 1 108 ? 8.827 9.320 6.675 1.00 76.00 108 VAL A N 1
ATOM 869 C CA . VAL A 1 108 ? 8.700 10.381 7.678 1.00 76.00 108 VAL A CA 1
ATOM 870 C C . VAL A 1 108 ? 7.607 11.379 7.295 1.00 76.00 108 VAL A C 1
ATOM 872 O O . VAL A 1 108 ? 6.954 11.922 8.183 1.00 76.00 108 VAL A O 1
ATOM 875 N N . LEU A 1 109 ? 7.323 11.577 6.002 1.00 77.00 109 LEU A N 1
ATOM 876 C CA . LEU A 1 109 ? 6.204 12.414 5.556 1.00 77.00 109 LEU A CA 1
ATOM 877 C C . LEU A 1 109 ? 4.857 11.820 5.969 1.00 77.00 109 LEU A C 1
ATOM 879 O O . LEU A 1 109 ? 3.959 12.560 6.362 1.00 77.00 109 LEU A O 1
ATOM 883 N N . VAL A 1 110 ? 4.722 10.490 5.938 1.00 77.50 110 VAL A N 1
ATOM 884 C CA . VAL A 1 110 ? 3.522 9.808 6.441 1.00 77.50 110 VAL A CA 1
ATOM 885 C C . VAL A 1 110 ? 3.424 9.991 7.952 1.00 77.50 110 VAL A C 1
ATOM 887 O O . VAL A 1 110 ?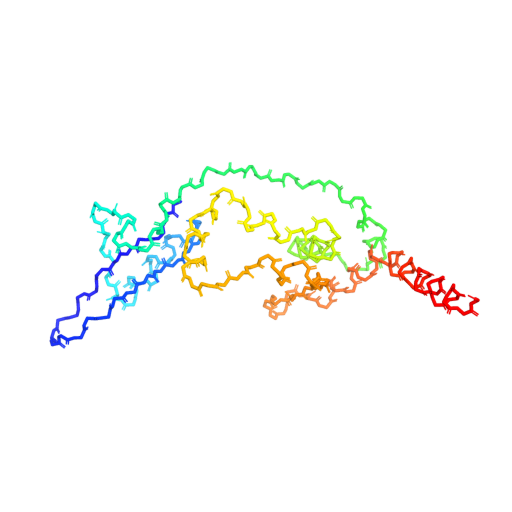 2.363 10.356 8.453 1.00 77.50 110 VAL A O 1
ATOM 890 N N . TRP A 1 111 ? 4.524 9.797 8.681 1.00 81.06 111 TRP A N 1
ATOM 891 C CA . TRP A 1 111 ? 4.561 9.968 10.137 1.00 81.06 111 TRP A CA 1
ATOM 892 C C . TRP A 1 111 ? 4.229 11.403 10.587 1.00 81.06 111 TRP A C 1
ATOM 894 O O . TRP A 1 111 ? 3.452 11.607 11.522 1.00 81.06 111 TRP A O 1
ATOM 904 N N . ASN A 1 112 ? 4.767 12.402 9.887 1.00 81.88 112 ASN A N 1
ATOM 905 C CA . ASN A 1 112 ? 4.590 13.823 10.192 1.00 81.88 112 ASN A CA 1
ATOM 906 C C . ASN A 1 112 ? 3.336 14.436 9.557 1.00 81.88 112 ASN A C 1
ATOM 908 O O . ASN A 1 112 ? 3.072 15.625 9.743 1.00 81.88 112 ASN A O 1
ATOM 912 N N . HIS A 1 113 ? 2.552 13.659 8.807 1.00 81.06 113 HIS A N 1
ATOM 913 C CA . HIS A 1 113 ? 1.325 14.160 8.209 1.00 81.06 113 HIS A CA 1
ATOM 914 C C . HIS A 1 113 ? 0.365 14.641 9.319 1.00 81.06 113 HIS A C 1
ATOM 916 O O . HIS A 1 113 ? 0.130 13.887 10.265 1.00 81.06 113 HIS A O 1
ATOM 922 N N . PRO A 1 114 ? -0.270 15.828 9.216 1.00 76.75 114 PRO A N 1
ATOM 923 C CA . PRO A 1 114 ? -1.148 16.365 10.269 1.00 76.75 114 PRO A CA 1
ATOM 924 C C . PRO A 1 114 ? -2.263 15.406 10.715 1.00 76.75 114 PRO A C 1
ATOM 926 O O . PRO A 1 114 ? -2.642 15.361 11.881 1.00 76.75 114 PRO A O 1
ATOM 929 N N . ILE A 1 115 ? -2.751 14.583 9.783 1.00 75.69 115 ILE A N 1
ATOM 930 C CA . ILE A 1 115 ? -3.731 13.505 10.023 1.00 75.69 115 ILE A CA 1
ATOM 931 C C . ILE A 1 115 ? -3.234 12.472 11.044 1.00 75.69 115 ILE A C 1
ATOM 933 O O . ILE A 1 115 ? -4.048 11.904 11.761 1.00 75.69 115 ILE A O 1
ATOM 937 N N . ASN A 1 116 ? -1.929 12.217 11.100 1.00 79.06 116 ASN A N 1
ATOM 938 C CA . ASN A 1 116 ? -1.299 11.195 11.933 1.00 79.06 116 ASN A CA 1
ATOM 939 C C . ASN A 1 116 ? -0.707 11.772 13.227 1.00 79.06 116 ASN A C 1
ATOM 941 O O . ASN A 1 116 ? -0.174 11.020 14.039 1.00 79.06 116 ASN A O 1
ATOM 945 N N . ALA A 1 117 ? -0.848 13.083 13.466 1.00 82.19 117 ALA A N 1
ATOM 946 C CA . ALA A 1 117 ? -0.312 13.763 14.647 1.00 82.19 117 ALA A CA 1
ATOM 947 C C . ALA A 1 117 ? -0.779 13.134 15.976 1.00 82.19 117 ALA A C 1
ATOM 949 O O . ALA A 1 117 ? -0.034 13.112 16.952 1.00 82.19 117 ALA A O 1
ATOM 950 N N . TRP A 1 118 ? -1.981 12.555 15.999 1.00 80.69 118 TRP A N 1
ATOM 951 C CA . TRP A 1 118 ? -2.545 11.870 17.168 1.00 80.69 118 TRP A CA 1
ATOM 952 C C . TRP A 1 118 ? -1.785 10.600 17.589 1.00 80.69 118 TRP A C 1
ATOM 954 O O . TRP A 1 118 ? -1.923 10.163 18.727 1.00 80.69 118 TRP A O 1
ATOM 964 N N . LEU A 1 119 ? -0.969 10.009 16.708 1.00 80.62 119 LEU A N 1
ATOM 965 C CA . LEU A 1 119 ? -0.149 8.838 17.039 1.00 80.62 119 LEU A CA 1
ATOM 966 C C . LEU A 1 119 ? 1.082 9.207 17.877 1.00 80.62 119 LEU A C 1
ATOM 968 O O . LEU A 1 119 ? 1.602 8.359 18.600 1.00 80.62 119 LEU A O 1
ATOM 972 N N . HIS A 1 120 ? 1.557 10.455 17.796 1.00 83.75 120 HIS A N 1
ATOM 973 C CA . HIS A 1 120 ? 2.809 10.873 18.437 1.00 83.75 120 HIS A CA 1
ATOM 974 C C . HIS A 1 120 ? 2.766 10.740 19.967 1.00 83.75 120 HIS A C 1
ATOM 976 O O . HIS A 1 120 ? 3.684 10.124 20.511 1.00 83.75 120 HIS A O 1
ATOM 982 N N . PRO A 1 121 ? 1.721 11.217 20.681 1.00 81.25 121 PRO A N 1
ATOM 983 C CA . PRO A 1 121 ? 1.635 11.048 22.131 1.00 81.25 121 PRO A CA 1
ATOM 984 C C . PRO A 1 121 ? 1.593 9.577 22.561 1.00 81.25 121 PRO A C 1
ATOM 986 O O . PRO A 1 121 ? 2.257 9.211 23.526 1.00 81.25 121 PRO A O 1
ATOM 989 N N . LEU A 1 122 ? 0.865 8.727 21.825 1.00 79.56 122 LEU A N 1
ATOM 990 C CA . LEU A 1 122 ? 0.729 7.295 22.123 1.00 79.56 122 LEU A CA 1
ATOM 991 C C . LEU A 1 122 ? 2.067 6.559 21.989 1.00 79.56 122 LEU A C 1
ATOM 993 O O . LEU A 1 122 ? 2.457 5.787 22.862 1.00 79.56 122 LEU A O 1
ATOM 997 N N . ILE A 1 123 ? 2.793 6.826 20.905 1.00 80.44 123 ILE A N 1
ATOM 998 C CA . ILE A 1 123 ? 4.096 6.216 20.635 1.00 80.44 123 ILE A CA 1
ATOM 999 C C . ILE A 1 123 ? 5.164 6.724 21.613 1.00 80.44 123 ILE A C 1
ATOM 1001 O O . ILE A 1 123 ? 5.967 5.931 22.106 1.00 80.44 123 ILE A O 1
ATOM 1005 N N . HIS A 1 124 ? 5.121 8.012 21.970 1.00 81.44 124 HIS A N 1
ATOM 1006 C CA . HIS A 1 124 ? 6.000 8.579 22.991 1.00 81.44 124 HIS A CA 1
ATOM 1007 C C . HIS A 1 124 ? 5.747 7.961 24.376 1.00 81.44 124 HIS A C 1
ATOM 1009 O O . HIS A 1 124 ? 6.695 7.617 25.078 1.00 81.44 124 HIS A O 1
ATOM 1015 N N . GLN A 1 125 ? 4.483 7.770 24.769 1.00 80.94 125 GLN A N 1
ATOM 1016 C CA . GLN A 1 125 ? 4.127 7.087 26.022 1.00 80.94 125 GLN A CA 1
ATOM 1017 C C . GLN A 1 125 ? 4.586 5.624 26.047 1.00 80.94 125 GLN A C 1
ATOM 1019 O O . GLN A 1 125 ? 4.968 5.123 27.101 1.00 80.94 125 GLN A O 1
ATOM 1024 N N . ALA A 1 126 ? 4.603 4.955 24.893 1.00 80.00 126 ALA A N 1
ATOM 1025 C CA . ALA A 1 126 ? 5.128 3.600 24.752 1.00 80.00 126 ALA A CA 1
ATOM 1026 C C . ALA A 1 126 ? 6.671 3.526 24.772 1.00 80.00 126 ALA A C 1
ATOM 1028 O O . ALA A 1 126 ? 7.225 2.431 24.696 1.00 80.00 126 ALA A O 1
ATOM 1029 N N . GLY A 1 127 ? 7.377 4.664 24.845 1.00 80.19 127 GLY A N 1
ATOM 1030 C CA . GLY A 1 127 ? 8.842 4.721 24.824 1.00 80.19 127 GLY A CA 1
ATOM 1031 C C . GLY A 1 127 ? 9.462 4.320 23.481 1.00 80.19 127 GLY A C 1
ATOM 1032 O O . GLY A 1 127 ? 10.657 4.036 23.408 1.00 80.19 127 GLY A O 1
ATOM 1033 N N . ILE A 1 128 ? 8.663 4.273 22.412 1.00 78.88 128 ILE A N 1
ATOM 1034 C CA . ILE A 1 128 ? 9.117 3.894 21.076 1.00 78.88 128 ILE A CA 1
ATOM 1035 C C . ILE A 1 128 ? 9.590 5.157 20.358 1.00 78.88 128 ILE A C 1
ATOM 1037 O O . ILE A 1 128 ? 8.861 6.141 20.271 1.00 78.88 128 ILE A O 1
ATOM 1041 N N . ASN A 1 129 ? 10.800 5.120 19.800 1.00 74.00 129 ASN A N 1
ATOM 1042 C CA . ASN A 1 129 ? 11.287 6.169 18.912 1.00 74.00 129 ASN A CA 1
ATOM 1043 C C . ASN A 1 129 ? 11.098 5.731 17.445 1.00 74.00 129 ASN A C 1
ATOM 1045 O O . ASN A 1 129 ? 11.893 4.937 16.942 1.00 74.00 129 ASN A O 1
ATOM 1049 N N . PRO A 1 130 ? 10.053 6.198 16.742 1.00 66.62 130 PRO A N 1
ATOM 1050 C CA . PRO A 1 130 ? 9.769 5.753 15.381 1.00 66.62 130 PRO A CA 1
ATOM 1051 C C . PRO A 1 130 ? 10.799 6.290 14.378 1.00 66.62 130 PRO A C 1
ATOM 1053 O O . PRO A 1 130 ? 11.095 5.629 13.384 1.00 66.62 130 PRO A O 1
ATOM 1056 N N . THR A 1 131 ? 11.391 7.461 14.633 1.00 66.12 131 THR A N 1
ATOM 1057 C CA . THR A 1 131 ? 12.285 8.131 13.678 1.00 66.12 131 THR A CA 1
ATOM 1058 C C . THR A 1 131 ? 13.699 7.558 13.663 1.00 66.12 131 THR A C 1
ATOM 1060 O O . THR A 1 131 ? 14.371 7.671 12.638 1.00 66.12 131 THR A O 1
ATOM 1063 N N . SER A 1 132 ? 14.143 6.883 14.731 1.00 62.78 132 SER A N 1
ATOM 1064 C CA . SER A 1 132 ? 15.474 6.258 14.774 1.00 62.78 132 SER A CA 1
ATOM 1065 C C . SER A 1 132 ? 15.620 5.104 13.772 1.00 62.78 132 SER A C 1
ATOM 1067 O O . SER A 1 132 ? 16.671 4.974 13.151 1.00 62.78 132 SER A O 1
ATOM 1069 N N . ASN A 1 133 ? 14.561 4.316 13.551 1.00 58.62 133 ASN A N 1
ATOM 1070 C CA . ASN A 1 133 ? 14.554 3.214 12.579 1.00 58.62 133 ASN A CA 1
ATOM 1071 C C . ASN A 1 133 ? 14.126 3.643 11.166 1.00 58.62 133 ASN A C 1
ATOM 1073 O O . ASN A 1 133 ? 14.606 3.069 10.191 1.00 58.62 133 ASN A O 1
ATOM 1077 N N . LEU A 1 134 ? 13.270 4.665 11.033 1.00 60.47 134 LEU A N 1
ATOM 1078 C CA . LEU A 1 134 ? 12.836 5.187 9.725 1.00 60.47 134 LEU A CA 1
ATOM 1079 C C . LEU A 1 134 ? 13.995 5.790 8.913 1.00 60.47 134 LEU A C 1
ATOM 1081 O O . LEU A 1 134 ? 13.972 5.753 7.685 1.00 60.47 134 LEU A O 1
ATOM 1085 N N . MET A 1 135 ? 15.018 6.314 9.594 1.00 54.59 135 MET A N 1
ATOM 1086 C CA . MET A 1 135 ? 16.217 6.869 8.958 1.00 54.59 135 MET A CA 1
ATOM 1087 C C . MET A 1 135 ? 17.278 5.811 8.621 1.00 54.59 135 MET A C 1
ATOM 1089 O O . MET A 1 135 ? 18.103 6.044 7.742 1.00 54.59 135 MET A O 1
ATOM 1093 N N . ALA A 1 136 ? 17.267 4.659 9.302 1.00 55.00 136 ALA A N 1
ATOM 1094 C CA . ALA A 1 136 ? 18.363 3.687 9.265 1.00 55.00 136 ALA A CA 1
ATOM 1095 C C . ALA A 1 136 ? 18.277 2.674 8.109 1.00 55.00 136 ALA A C 1
ATOM 1097 O O . ALA A 1 136 ? 19.294 2.105 7.722 1.00 55.00 136 ALA A O 1
ATOM 1098 N N . SER A 1 137 ? 17.095 2.448 7.529 1.00 57.34 137 SER A N 1
ATOM 1099 C CA . SER A 1 137 ? 16.938 1.558 6.375 1.00 57.34 137 SER A CA 1
ATOM 1100 C C . SER A 1 137 ? 15.793 2.028 5.489 1.00 57.34 137 SER A C 1
ATOM 1102 O O . SER A 1 137 ? 14.619 1.754 5.745 1.00 57.34 137 SER A O 1
ATOM 1104 N N . ARG A 1 138 ? 16.130 2.742 4.413 1.00 65.38 138 ARG A N 1
ATOM 1105 C CA . ARG A 1 138 ? 15.186 2.969 3.316 1.00 65.38 138 ARG A CA 1
ATOM 1106 C C . ARG A 1 138 ? 15.091 1.675 2.517 1.00 65.38 138 ARG A C 1
ATOM 1108 O O . ARG A 1 138 ? 15.810 1.504 1.535 1.00 65.38 138 ARG A O 1
ATOM 1115 N N . CYS A 1 139 ? 14.240 0.752 2.958 1.00 67.69 139 CYS A N 1
ATOM 1116 C CA . CYS A 1 139 ? 13.917 -0.438 2.180 1.00 67.69 139 CYS A CA 1
ATOM 1117 C C . CYS A 1 139 ? 13.341 0.007 0.831 1.00 67.69 139 CYS A C 1
ATOM 1119 O O . CYS A 1 139 ? 12.242 0.555 0.775 1.00 67.69 139 CYS A O 1
ATOM 1121 N N . ARG A 1 140 ? 14.098 -0.206 -0.247 1.00 76.81 140 ARG A N 1
ATOM 1122 C CA . ARG A 1 140 ? 13.636 0.018 -1.618 1.00 76.81 140 ARG A CA 1
ATOM 1123 C C . ARG A 1 140 ? 13.091 -1.295 -2.148 1.00 76.81 140 ARG A C 1
ATOM 1125 O O . ARG A 1 140 ? 13.786 -2.308 -2.130 1.00 76.81 140 ARG A O 1
ATOM 1132 N N . GLY A 1 141 ? 11.837 -1.273 -2.566 1.00 79.88 141 GLY A N 1
ATOM 1133 C CA . GLY A 1 141 ? 11.141 -2.443 -3.072 1.00 79.88 141 GLY A CA 1
ATOM 1134 C C . GLY A 1 141 ? 9.663 -2.393 -2.732 1.00 79.88 141 GLY A C 1
ATOM 1135 O O . GLY A 1 141 ? 9.194 -1.537 -1.982 1.00 79.88 141 GLY A O 1
ATOM 1136 N N . SER A 1 142 ? 8.912 -3.316 -3.315 1.00 85.38 142 SER A N 1
ATOM 1137 C CA . SER A 1 142 ? 7.463 -3.368 -3.173 1.00 85.38 142 SER A CA 1
ATOM 1138 C C . SER A 1 142 ? 6.968 -4.799 -3.097 1.00 85.38 142 SER A C 1
ATOM 1140 O O . SER A 1 142 ? 7.501 -5.692 -3.751 1.00 85.38 142 SER A O 1
ATOM 1142 N N . ILE A 1 143 ? 5.884 -4.998 -2.354 1.00 89.44 143 ILE A N 1
ATOM 1143 C CA . ILE A 1 143 ? 5.130 -6.249 -2.362 1.00 89.44 143 ILE A CA 1
ATOM 1144 C C . ILE A 1 143 ? 3.935 -6.057 -3.295 1.00 89.44 143 ILE A C 1
ATOM 1146 O O . ILE A 1 143 ? 3.002 -5.323 -2.974 1.00 89.44 143 ILE A O 1
ATOM 1150 N N . LEU A 1 144 ? 3.962 -6.718 -4.452 1.00 89.44 144 LEU A N 1
ATOM 1151 C CA . LEU A 1 144 ? 2.844 -6.724 -5.393 1.00 89.44 144 LEU A CA 1
ATOM 1152 C C . LEU A 1 144 ? 1.923 -7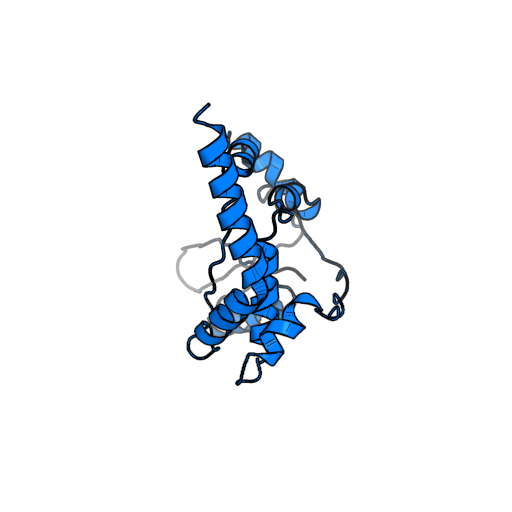.919 -5.098 1.00 89.44 144 LEU A C 1
ATOM 1154 O O . LEU A 1 144 ? 2.046 -8.980 -5.707 1.00 89.44 144 LEU A O 1
ATOM 1158 N N . ALA A 1 145 ? 1.019 -7.750 -4.132 1.00 90.81 145 ALA A N 1
ATOM 1159 C CA . ALA A 1 145 ? 0.114 -8.794 -3.637 1.00 90.81 145 ALA A CA 1
ATOM 1160 C C . ALA A 1 145 ? -1.311 -8.687 -4.216 1.00 90.81 145 ALA A C 1
ATOM 1162 O O . ALA A 1 145 ? -2.296 -8.754 -3.487 1.00 90.81 145 ALA A O 1
ATOM 1163 N N . ASP A 1 146 ? -1.417 -8.510 -5.533 1.00 86.31 146 ASP A N 1
ATOM 1164 C CA . ASP A 1 146 ? -2.698 -8.562 -6.245 1.00 86.31 146 ASP A CA 1
ATOM 1165 C C . ASP A 1 146 ? -3.253 -9.995 -6.315 1.00 86.31 146 ASP A C 1
ATOM 1167 O O . ASP A 1 146 ? -2.493 -10.969 -6.241 1.00 86.31 146 ASP A O 1
ATOM 1171 N N . ASP A 1 147 ? -4.554 -10.141 -6.576 1.00 90.81 147 ASP A N 1
ATOM 1172 C CA . ASP A 1 147 ? -5.181 -11.439 -6.847 1.00 90.81 147 ASP A CA 1
ATOM 1173 C C . ASP A 1 147 ? -4.497 -12.189 -8.010 1.00 90.81 147 ASP A C 1
ATOM 1175 O O . ASP A 1 147 ? -3.826 -11.628 -8.894 1.00 90.81 147 ASP A O 1
ATOM 1179 N N . MET A 1 148 ? -4.620 -13.517 -8.002 1.00 89.25 148 MET A N 1
ATOM 1180 C CA . MET A 1 148 ? -4.133 -14.351 -9.103 1.00 89.25 148 MET A CA 1
ATOM 1181 C C . MET A 1 148 ? -4.844 -13.986 -10.414 1.00 89.25 148 MET A C 1
ATOM 1183 O O . MET A 1 148 ? -6.030 -13.683 -10.431 1.00 89.25 148 MET A O 1
ATOM 1187 N N . GLY A 1 149 ? -4.106 -14.002 -11.527 1.00 89.25 149 GLY A N 1
ATOM 1188 C CA . GLY A 1 149 ? -4.651 -13.657 -12.846 1.00 89.25 149 GLY A CA 1
ATOM 1189 C C . GLY A 1 149 ? -4.629 -12.164 -13.198 1.00 89.25 149 GLY A C 1
ATOM 1190 O O . GLY A 1 149 ? -4.797 -11.830 -14.365 1.00 89.25 149 GLY A O 1
ATOM 1191 N N . LEU A 1 150 ? -4.305 -11.261 -12.263 1.00 89.69 150 LEU A N 1
ATOM 1192 C CA . LEU A 1 150 ? -4.193 -9.818 -12.553 1.00 89.69 150 LEU A CA 1
ATOM 1193 C C . LEU A 1 150 ? -2.916 -9.409 -13.310 1.00 89.69 150 LEU A C 1
ATOM 1195 O O . LEU A 1 150 ? -2.691 -8.226 -13.558 1.00 89.69 150 LEU A O 1
ATOM 1199 N N . GLY A 1 151 ? -2.101 -10.380 -13.731 1.00 92.06 151 GLY A N 1
ATOM 1200 C CA . GLY A 1 151 ? -0.955 -10.134 -14.605 1.00 92.06 151 GLY A CA 1
ATOM 1201 C C . GLY A 1 151 ? 0.267 -9.544 -13.899 1.00 92.06 151 GLY A C 1
ATOM 1202 O O . GLY A 1 151 ? 1.021 -8.814 -14.535 1.00 92.06 151 GLY A O 1
ATOM 1203 N N . LYS A 1 152 ? 0.488 -9.875 -12.617 1.00 94.62 152 LYS A N 1
ATOM 1204 C CA . LYS A 1 152 ? 1.647 -9.424 -11.819 1.00 94.62 152 LYS A CA 1
ATOM 1205 C C . LYS A 1 152 ? 2.986 -9.626 -12.532 1.00 94.62 152 LYS A C 1
ATOM 1207 O O . LYS A 1 152 ? 3.793 -8.712 -12.565 1.00 94.62 152 LYS A O 1
ATOM 1212 N N . THR A 1 153 ? 3.193 -10.783 -13.164 1.00 94.06 153 THR A N 1
ATOM 1213 C CA . THR A 1 153 ? 4.421 -11.077 -13.922 1.00 94.06 153 THR A CA 1
ATOM 1214 C C . THR A 1 153 ? 4.636 -10.095 -15.069 1.00 94.06 153 THR A C 1
ATOM 1216 O O . THR A 1 153 ? 5.731 -9.565 -15.227 1.00 94.06 153 THR A O 1
ATOM 1219 N N . LEU A 1 154 ? 3.586 -9.815 -15.847 1.00 93.38 154 LEU A N 1
ATOM 1220 C CA . LEU A 1 154 ? 3.662 -8.855 -16.945 1.00 93.38 154 LEU A CA 1
ATOM 1221 C C . LEU A 1 154 ? 3.935 -7.440 -16.414 1.00 93.38 154 LEU A C 1
ATOM 1223 O O . LEU A 1 154 ? 4.760 -6.731 -16.981 1.00 93.38 154 LEU A O 1
ATOM 1227 N N . THR A 1 155 ? 3.305 -7.062 -15.296 1.00 93.31 155 THR A N 1
ATOM 1228 C CA . THR A 1 155 ? 3.575 -5.797 -14.598 1.00 93.31 155 THR A CA 1
ATOM 1229 C C . THR A 1 155 ? 5.042 -5.697 -14.175 1.00 93.31 155 THR A C 1
ATOM 1231 O O . THR A 1 155 ? 5.685 -4.690 -14.446 1.00 93.31 155 THR A O 1
ATOM 1234 N N . THR A 1 156 ? 5.606 -6.741 -13.563 1.00 93.31 156 THR A N 1
ATOM 1235 C CA . THR A 1 156 ? 7.011 -6.758 -13.133 1.00 93.31 156 THR A CA 1
ATOM 1236 C C . THR A 1 156 ? 7.976 -6.653 -14.313 1.00 93.31 156 THR A C 1
ATOM 1238 O O . THR A 1 156 ? 8.922 -5.875 -14.250 1.00 93.31 156 THR A O 1
ATOM 1241 N N . LEU A 1 157 ? 7.739 -7.380 -15.409 1.00 93.31 157 LEU A N 1
ATOM 1242 C CA . LEU A 1 157 ? 8.594 -7.301 -16.599 1.00 93.31 157 LEU A CA 1
ATOM 1243 C C . LEU A 1 157 ? 8.548 -5.915 -17.251 1.00 93.31 157 LEU A C 1
ATOM 1245 O O . LEU A 1 157 ? 9.590 -5.367 -17.598 1.00 93.31 157 LEU A O 1
ATOM 1249 N N . ALA A 1 158 ? 7.355 -5.328 -17.374 1.00 92.56 158 ALA A N 1
ATOM 1250 C CA . ALA A 1 158 ? 7.209 -3.967 -17.880 1.00 92.56 158 ALA A CA 1
ATOM 1251 C C . ALA A 1 158 ? 7.932 -2.949 -16.987 1.00 92.56 158 ALA A C 1
ATOM 1253 O O . ALA A 1 158 ? 8.549 -2.018 -17.498 1.00 92.56 158 ALA A O 1
ATOM 1254 N N . TYR A 1 159 ? 7.900 -3.151 -15.666 1.00 92.56 159 TYR A N 1
ATOM 1255 C CA . TYR A 1 159 ? 8.626 -2.310 -14.721 1.00 92.56 159 TYR A CA 1
ATOM 1256 C C . TYR A 1 159 ? 10.142 -2.402 -14.916 1.00 92.56 159 TYR A C 1
ATOM 1258 O O . TYR A 1 159 ? 10.785 -1.369 -15.052 1.00 92.56 159 TYR A O 1
ATOM 1266 N N . ILE A 1 160 ? 10.691 -3.619 -15.023 1.00 91.25 160 ILE A N 1
ATOM 1267 C CA . ILE A 1 160 ? 12.125 -3.851 -15.277 1.00 91.25 160 ILE A CA 1
ATOM 1268 C C . ILE A 1 160 ? 12.575 -3.162 -16.570 1.00 91.25 160 ILE A C 1
ATOM 1270 O O . ILE A 1 160 ? 13.631 -2.537 -16.603 1.00 91.25 160 ILE A O 1
ATOM 1274 N N . LEU A 1 161 ? 11.776 -3.254 -17.636 1.00 90.50 161 LEU A N 1
ATOM 1275 C CA . LEU A 1 161 ? 12.074 -2.568 -18.895 1.00 90.50 161 LEU A CA 1
ATOM 1276 C C . LEU A 1 161 ? 12.058 -1.044 -18.729 1.00 90.50 161 LEU A C 1
ATOM 1278 O O . LEU A 1 161 ? 12.906 -0.357 -19.288 1.00 90.50 161 LEU A O 1
ATOM 1282 N N . ALA A 1 162 ? 11.113 -0.514 -17.952 1.00 89.38 162 ALA A N 1
ATOM 1283 C CA . ALA A 1 162 ? 10.963 0.922 -17.729 1.00 89.38 162 ALA A CA 1
ATOM 1284 C C . ALA A 1 162 ? 12.017 1.527 -16.789 1.00 89.38 162 ALA A C 1
ATOM 1286 O O . ALA A 1 162 ? 12.193 2.744 -16.781 1.00 89.38 162 ALA A O 1
ATOM 1287 N N . THR A 1 163 ? 12.701 0.705 -15.992 1.00 88.69 163 THR A N 1
ATOM 1288 C CA . THR A 1 163 ? 13.746 1.136 -15.051 1.00 88.69 163 THR A CA 1
ATOM 1289 C C . THR A 1 163 ? 15.136 0.620 -15.419 1.00 88.69 163 THR A C 1
ATOM 1291 O O . THR A 1 163 ? 16.063 0.749 -14.620 1.00 88.69 163 THR A O 1
ATOM 1294 N N . ASN A 1 164 ? 15.307 0.077 -16.631 1.00 86.75 164 ASN A N 1
ATOM 1295 C CA . ASN A 1 164 ? 16.571 -0.503 -17.078 1.00 86.75 164 ASN A CA 1
ATOM 1296 C C . ASN A 1 164 ? 17.740 0.488 -16.972 1.00 86.75 164 ASN A C 1
ATOM 1298 O O . ASN A 1 164 ? 18.767 0.141 -16.396 1.00 86.75 164 ASN A O 1
ATOM 1302 N N . ASP A 1 165 ? 17.547 1.729 -17.423 1.00 84.25 165 ASP A N 1
ATOM 1303 C CA . ASP A 1 165 ? 18.573 2.777 -17.354 1.00 84.25 165 ASP A CA 1
ATOM 1304 C C . ASP A 1 165 ? 19.013 3.040 -15.904 1.00 84.25 165 ASP A C 1
ATOM 1306 O O . ASP A 1 165 ? 20.202 3.067 -15.601 1.00 84.25 165 ASP A O 1
ATOM 1310 N N . ALA A 1 166 ? 18.060 3.115 -14.969 1.00 81.19 166 ALA A N 1
ATOM 1311 C CA . ALA A 1 166 ? 18.356 3.317 -13.550 1.00 81.19 166 ALA A CA 1
ATOM 1312 C C . ALA A 1 166 ? 19.099 2.123 -12.923 1.00 81.19 166 ALA A C 1
ATOM 1314 O O . ALA A 1 166 ? 19.915 2.303 -12.018 1.00 81.19 166 ALA A O 1
ATOM 1315 N N . ALA A 1 167 ? 18.831 0.900 -13.392 1.00 81.69 167 ALA A N 1
ATOM 1316 C CA . ALA A 1 167 ? 19.565 -0.288 -12.964 1.00 81.69 167 ALA A CA 1
ATOM 1317 C C . ALA A 1 167 ? 21.013 -0.275 -13.481 1.00 81.69 167 ALA A C 1
ATOM 1319 O O . ALA A 1 167 ? 21.932 -0.647 -12.748 1.00 81.69 167 ALA A O 1
ATOM 1320 N N . VAL A 1 168 ? 21.221 0.190 -14.716 1.00 82.81 168 VAL A N 1
ATOM 1321 C CA . VAL A 1 168 ? 22.553 0.393 -15.300 1.00 82.81 168 VAL A CA 1
ATOM 1322 C C . VAL A 1 168 ? 23.319 1.463 -14.518 1.00 82.81 168 VAL A C 1
ATOM 1324 O O . VAL A 1 168 ? 24.450 1.214 -14.107 1.00 82.81 168 VAL A O 1
ATOM 1327 N N . ASP A 1 169 ? 22.697 2.606 -14.225 1.00 83.25 169 ASP A N 1
ATOM 1328 C CA . ASP A 1 169 ? 23.304 3.678 -13.425 1.00 83.25 169 ASP A CA 1
ATOM 1329 C C . ASP A 1 169 ? 23.708 3.198 -12.025 1.00 83.25 169 ASP A C 1
ATOM 1331 O O . ASP A 1 169 ? 24.799 3.510 -11.546 1.00 83.25 169 ASP A O 1
ATOM 1335 N N . TYR A 1 170 ? 22.855 2.401 -11.373 1.00 79.38 170 TYR A N 1
ATOM 1336 C CA . TYR A 1 170 ? 23.157 1.813 -10.068 1.00 79.38 170 TYR A CA 1
ATOM 1337 C C . TYR A 1 170 ? 24.382 0.891 -10.122 1.00 79.38 170 TYR A C 1
ATOM 1339 O O . TYR A 1 170 ? 25.266 0.994 -9.271 1.00 79.38 170 TYR A O 1
ATOM 1347 N N . TYR A 1 171 ? 24.460 0.029 -11.141 1.00 77.50 171 TYR A N 1
ATOM 1348 C CA . TYR A 1 171 ? 25.607 -0.855 -11.354 1.00 77.50 171 TYR A CA 1
ATOM 1349 C C . TYR A 1 171 ? 26.911 -0.064 -11.540 1.00 77.50 171 TYR A C 1
ATOM 1351 O O . TYR A 1 171 ? 27.935 -0.393 -10.939 1.00 77.50 171 TYR A O 1
ATOM 1359 N N . TRP A 1 172 ? 26.879 1.016 -12.327 1.00 78.81 172 TRP A N 1
ATOM 1360 C CA . TRP A 1 172 ? 28.058 1.857 -12.544 1.00 78.81 172 TRP A CA 1
ATOM 1361 C C . TRP A 1 172 ? 28.466 2.659 -11.306 1.00 78.81 172 TRP A C 1
ATOM 1363 O O . TRP A 1 172 ? 29.661 2.781 -11.036 1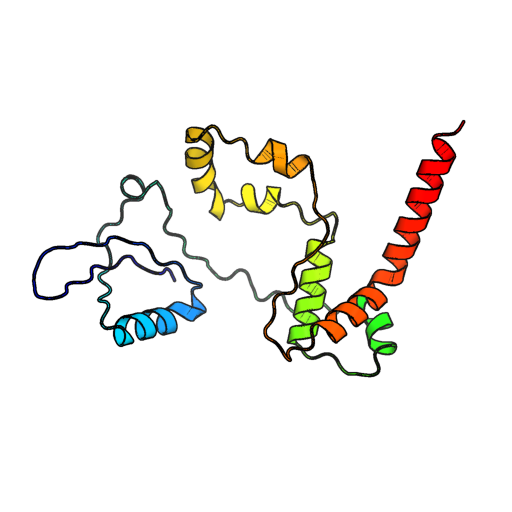.00 78.81 172 TRP A O 1
ATOM 1373 N N . ALA A 1 173 ? 27.504 3.167 -10.533 1.00 75.19 173 ALA A N 1
ATOM 1374 C CA . ALA A 1 173 ? 27.777 3.892 -9.295 1.00 75.19 173 ALA A CA 1
ATOM 1375 C C . ALA A 1 173 ? 28.507 3.012 -8.263 1.00 75.19 173 ALA A C 1
ATOM 1377 O O . ALA A 1 173 ? 29.482 3.455 -7.646 1.00 75.19 173 ALA A O 1
ATOM 1378 N N . ASP A 1 174 ? 28.085 1.753 -8.112 1.00 68.50 174 ASP A N 1
ATOM 1379 C CA . ASP A 1 174 ? 28.735 0.784 -7.222 1.00 68.50 174 ASP A CA 1
ATOM 1380 C C . ASP A 1 174 ? 30.171 0.468 -7.681 1.00 68.50 174 ASP A C 1
ATOM 1382 O O . ASP A 1 174 ? 31.106 0.473 -6.878 1.00 68.50 174 ASP A O 1
ATOM 1386 N N . TRP A 1 175 ? 30.394 0.332 -8.995 1.00 68.00 175 TRP A N 1
ATOM 1387 C CA . TRP A 1 175 ? 31.734 0.125 -9.556 1.00 68.00 175 TRP A CA 1
ATOM 1388 C C . TRP A 1 175 ? 32.699 1.280 -9.240 1.00 68.00 175 TRP A C 1
ATOM 1390 O O . TRP A 1 175 ? 33.846 1.048 -8.844 1.00 68.00 175 TRP A O 1
ATOM 1400 N N . THR A 1 176 ? 32.242 2.533 -9.342 1.00 64.31 176 THR A N 1
ATOM 1401 C CA . THR A 1 176 ? 33.046 3.704 -8.952 1.00 64.31 176 THR A CA 1
ATOM 1402 C C . THR A 1 176 ? 33.325 3.774 -7.450 1.00 64.31 176 THR A C 1
ATOM 1404 O O . THR A 1 176 ? 34.433 4.142 -7.061 1.00 64.31 176 THR A O 1
ATOM 1407 N N . HIS A 1 177 ? 32.373 3.386 -6.596 1.00 58.97 177 HIS A N 1
ATOM 1408 C CA . HIS A 1 177 ? 32.574 3.362 -5.144 1.00 58.97 177 HIS A CA 1
ATOM 1409 C C . HIS A 1 177 ? 33.558 2.270 -4.703 1.00 58.97 177 HIS A C 1
ATOM 1411 O O . HIS A 1 177 ? 34.400 2.522 -3.841 1.00 58.97 177 HIS A O 1
ATOM 1417 N N . GLN A 1 178 ? 33.508 1.088 -5.322 1.00 54.31 178 GLN A N 1
ATOM 1418 C CA . GLN A 1 178 ? 34.440 -0.008 -5.039 1.00 54.31 178 GLN A CA 1
ATOM 1419 C C . GLN A 1 178 ? 35.859 0.289 -5.546 1.00 54.31 178 GLN A C 1
ATOM 1421 O O . GLN A 1 178 ? 36.832 -0.032 -4.865 1.00 54.31 178 GLN A O 1
ATOM 1426 N N . SER A 1 179 ? 35.982 0.967 -6.691 1.00 53.03 179 SER A N 1
ATOM 1427 C CA . SER A 1 179 ? 37.280 1.357 -7.266 1.00 53.03 179 SER A CA 1
ATOM 1428 C C . SER A 1 179 ? 37.962 2.503 -6.503 1.00 53.03 179 SER A C 1
ATOM 1430 O O . SER A 1 179 ? 39.186 2.589 -6.483 1.00 53.03 179 SER A O 1
ATOM 1432 N N . ALA A 1 180 ? 37.193 3.385 -5.854 1.00 52.28 180 ALA A N 1
ATOM 1433 C CA . ALA A 1 180 ? 37.731 4.497 -5.063 1.00 52.28 180 ALA A CA 1
ATOM 1434 C C . ALA A 1 180 ? 38.179 4.090 -3.646 1.00 52.28 180 ALA A C 1
ATOM 1436 O O . ALA A 1 180 ? 38.964 4.802 -3.029 1.00 52.28 180 ALA A O 1
ATOM 1437 N N . ALA A 1 181 ? 37.708 2.953 -3.125 1.00 50.03 181 ALA A N 1
ATOM 1438 C CA . ALA A 1 181 ? 38.086 2.443 -1.803 1.00 50.03 181 ALA A CA 1
ATOM 1439 C C . ALA A 1 181 ? 39.428 1.677 -1.791 1.00 50.03 181 ALA A C 1
ATOM 1441 O O . ALA A 1 181 ? 39.825 1.156 -0.750 1.00 50.03 181 ALA A O 1
ATOM 1442 N N . THR A 1 182 ? 40.109 1.572 -2.938 1.00 47.94 182 THR A N 1
ATOM 1443 C CA . THR A 1 182 ? 41.353 0.799 -3.114 1.00 47.94 182 THR A CA 1
ATOM 1444 C C . THR A 1 182 ? 42.608 1.644 -3.386 1.00 47.94 182 THR A C 1
ATOM 1446 O O . THR A 1 182 ? 43.638 1.074 -3.746 1.00 47.94 182 THR A O 1
ATOM 1449 N N . LEU A 1 183 ? 42.558 2.969 -3.190 1.00 38.91 183 LEU A N 1
ATOM 1450 C CA . LEU A 1 183 ? 43.721 3.869 -3.281 1.00 38.91 183 LEU A CA 1
ATOM 1451 C C . LEU A 1 183 ? 44.053 4.531 -1.942 1.00 38.91 183 LEU A C 1
ATOM 1453 O O . LEU A 1 183 ? 43.117 5.043 -1.291 1.00 38.91 183 LEU A O 1
#

pLDDT: mean 70.6, std 16.41, range [31.09, 94.62]